Protein AF-A0A7S0AMM3-F1 (afdb_monomer_lite)

Secondary structure (DSSP, 8-state):
----HHHHTSTTS-EE-GGG-EEEEEEEE-TTSTT-EEEEEEEE--EE--GGGGGGGGGGTTTTT--EEEEEEETTEEEEEEE----HHHHHHTT----

Foldseek 3Di:
DPFDPVCCPPPQQKDKDPVPKDKDWDWDADPVHGPRTDIDIDIDIDMDGDPVNQVRCVQVVPPVQDKHWDWDQDPVGIDIDTDHDDDPVRCVVVVPDDD

Organism: NCBI:txid73915

Radius of gyration: 17.04 Å; chains: 1; bounding box: 37×37×37 Å

pLDDT: mean 89.39, std 6.85, range [50.19, 95.81]

Structure (mmCIF, N/CA/C/O backbone):
data_AF-A0A7S0AMM3-F1
#
_entry.id   AF-A0A7S0AMM3-F1
#
loop_
_atom_site.group_PDB
_atom_site.id
_atom_site.type_symbol
_atom_site.label_atom_id
_atom_site.label_alt_id
_atom_site.label_comp_id
_atom_site.label_asym_id
_atom_site.label_entity_id
_atom_site.label_seq_id
_atom_site.pdbx_PDB_ins_code
_atom_site.Cartn_x
_atom_site.Cartn_y
_atom_site.Cartn_z
_atom_site.occupancy
_atom_site.B_iso_or_equiv
_atom_site.auth_seq_id
_atom_site.auth_comp_id
_atom_site.auth_asym_id
_atom_site.auth_atom_id
_atom_site.pdbx_PDB_model_num
ATOM 1 N N . LEU A 1 1 ? 0.649 7.566 7.688 1.00 71.12 1 LEU A N 1
ATOM 2 C CA . LEU A 1 1 ? -0.785 7.171 7.712 1.00 71.12 1 LEU A CA 1
ATOM 3 C C . LEU A 1 1 ? -1.458 7.321 9.082 1.00 71.12 1 LEU A C 1
ATOM 5 O O . LEU A 1 1 ? -2.677 7.375 9.127 1.00 71.12 1 LEU A O 1
ATOM 9 N N . GLY A 1 2 ? -0.713 7.430 10.195 1.00 73.00 2 GLY A N 1
ATOM 10 C CA . GLY A 1 2 ? -1.324 7.669 11.514 1.00 73.00 2 GLY A CA 1
ATOM 11 C C . GLY A 1 2 ? -2.159 6.495 12.038 1.00 73.00 2 GLY A C 1
ATOM 12 O O . GLY A 1 2 ? -3.059 6.713 12.852 1.00 73.00 2 GLY A O 1
ATOM 13 N N . LEU A 1 3 ? -1.867 5.291 11.536 1.00 83.06 3 LEU A N 1
ATOM 14 C CA . LEU A 1 3 ? -2.427 4.025 11.989 1.00 83.06 3 LEU A CA 1
ATOM 15 C C . LEU A 1 3 ? -1.694 3.557 13.247 1.00 83.06 3 LEU A C 1
ATOM 17 O O . LEU A 1 3 ? -0.480 3.725 13.368 1.00 83.06 3 LEU A O 1
ATOM 21 N N . ASP A 1 4 ? -2.438 2.948 14.160 1.00 85.81 4 ASP A N 1
ATOM 22 C CA . ASP A 1 4 ? -1.900 2.371 15.386 1.00 85.81 4 ASP A CA 1
ATOM 23 C C . ASP A 1 4 ? -1.315 0.980 15.093 1.00 85.81 4 ASP A C 1
ATOM 25 O O . ASP A 1 4 ? -2.045 0.007 14.881 1.00 85.81 4 ASP A O 1
ATOM 29 N N . ALA A 1 5 ? 0.017 0.898 15.056 1.00 85.06 5 ALA A N 1
ATOM 30 C CA . ALA A 1 5 ? 0.737 -0.327 14.723 1.00 85.06 5 ALA A CA 1
ATOM 31 C C . ALA A 1 5 ? 0.461 -1.472 15.713 1.00 85.06 5 ALA A C 1
ATOM 33 O O . ALA A 1 5 ? 0.383 -2.626 15.296 1.00 85.06 5 ALA A O 1
ATOM 34 N N . GLU A 1 6 ? 0.269 -1.176 17.001 1.00 88.50 6 GLU A N 1
ATOM 35 C CA . GLU A 1 6 ? -0.010 -2.204 18.008 1.00 88.50 6 GLU A CA 1
ATOM 36 C C . GLU A 1 6 ? -1.405 -2.793 17.811 1.00 88.50 6 GLU A C 1
ATOM 38 O O . GLU A 1 6 ? -1.605 -4.005 17.923 1.00 88.50 6 GLU A O 1
ATOM 43 N N . ARG A 1 7 ? -2.384 -1.948 17.465 1.00 88.06 7 ARG A N 1
ATOM 44 C CA . ARG A 1 7 ? -3.742 -2.409 17.153 1.00 88.06 7 ARG A CA 1
ATOM 45 C C . ARG A 1 7 ? -3.790 -3.222 15.864 1.00 88.06 7 ARG A C 1
ATOM 47 O O . ARG A 1 7 ? -4.507 -4.217 15.834 1.00 88.06 7 ARG A O 1
ATOM 54 N N . LEU A 1 8 ? -2.999 -2.859 14.854 1.00 86.25 8 LEU A N 1
ATOM 55 C CA . LEU A 1 8 ? -2.881 -3.620 13.604 1.00 86.25 8 LEU A CA 1
ATOM 56 C C . LEU A 1 8 ? -2.273 -5.014 13.801 1.00 86.25 8 LEU A C 1
ATOM 58 O O . LEU A 1 8 ? -2.622 -5.940 13.077 1.00 86.25 8 LEU A O 1
ATOM 62 N N . GLN A 1 9 ? -1.381 -5.182 14.779 1.00 87.50 9 GLN A N 1
ATOM 63 C CA . GLN A 1 9 ? -0.770 -6.480 15.084 1.00 87.50 9 GLN A CA 1
ATOM 64 C C . GLN A 1 9 ? -1.704 -7.430 15.845 1.00 87.50 9 GLN A C 1
ATOM 66 O O . GLN A 1 9 ? -1.381 -8.610 16.013 1.00 87.50 9 GLN A O 1
ATOM 71 N N . ARG A 1 10 ? -2.863 -6.954 16.320 1.00 90.00 10 ARG A N 1
ATOM 72 C CA . ARG A 1 10 ? -3.825 -7.813 17.013 1.00 90.00 10 ARG A CA 1
ATOM 73 C C . ARG A 1 10 ? -4.325 -8.894 16.062 1.00 90.00 10 ARG A C 1
ATOM 75 O O . ARG A 1 10 ? -4.698 -8.634 14.920 1.00 90.00 10 ARG A O 1
ATOM 82 N N . LYS A 1 11 ? -4.366 -10.131 16.557 1.00 87.12 11 LYS A N 1
ATOM 83 C CA . LYS A 1 11 ? -4.897 -11.264 15.798 1.00 87.12 11 LYS A CA 1
ATOM 84 C C . LYS A 1 11 ? -6.342 -10.969 15.381 1.00 87.12 11 LYS A C 1
ATOM 86 O O . LYS A 1 11 ? -7.165 -10.667 16.238 1.00 87.12 11 LYS A O 1
ATOM 91 N N . GLY A 1 12 ? -6.622 -11.092 14.086 1.00 87.25 12 GLY A N 1
ATOM 92 C CA . GLY A 1 12 ? -7.936 -10.802 13.510 1.00 87.25 12 GLY A CA 1
ATOM 93 C C . GLY A 1 12 ? -8.135 -9.349 13.077 1.00 87.25 12 GLY A C 1
ATOM 94 O O . GLY A 1 12 ? -9.177 -9.056 12.519 1.00 87.25 12 GLY A O 1
ATOM 95 N N . ALA A 1 13 ? -7.162 -8.447 13.264 1.00 89.38 13 ALA A N 1
ATOM 96 C CA . ALA A 1 13 ? -7.281 -7.078 12.751 1.00 89.38 13 ALA A CA 1
ATOM 97 C C . ALA A 1 13 ? -7.233 -7.009 11.212 1.00 89.38 13 ALA A C 1
ATOM 99 O O . ALA A 1 13 ? -7.813 -6.119 10.595 1.00 89.38 13 ALA A O 1
ATOM 100 N N . LEU A 1 14 ? -6.517 -7.955 10.601 1.00 91.81 14 LEU A N 1
ATOM 101 C CA . LEU A 1 14 ? -6.329 -8.103 9.163 1.00 91.81 14 LEU A CA 1
ATOM 102 C C . LEU A 1 14 ? -6.252 -9.592 8.818 1.00 91.81 14 LEU A C 1
ATOM 104 O O . LEU A 1 14 ? -5.622 -10.368 9.545 1.00 91.81 14 LEU A O 1
ATOM 108 N N . HIS A 1 15 ? -6.831 -9.982 7.686 1.00 92.81 15 HIS A N 1
ATOM 109 C CA . HIS A 1 15 ? -6.710 -11.333 7.145 1.00 92.81 15 HIS A CA 1
ATOM 110 C C . HIS A 1 15 ? -5.929 -11.300 5.839 1.00 92.81 15 HIS A C 1
ATOM 112 O O . HIS A 1 15 ? -6.415 -10.841 4.811 1.00 92.81 15 HIS A O 1
ATOM 118 N N . TYR A 1 16 ? -4.693 -11.789 5.876 1.00 92.94 16 TYR A N 1
ATOM 119 C CA . TYR A 1 16 ? -3.883 -11.922 4.673 1.00 92.94 16 TYR A CA 1
ATOM 120 C C . TYR A 1 16 ? -4.356 -13.107 3.823 1.00 92.94 16 TYR A C 1
ATOM 122 O O . TYR A 1 16 ? -4.392 -14.247 4.295 1.00 92.94 16 TYR A O 1
ATOM 130 N N . ARG A 1 17 ? -4.660 -12.841 2.551 1.00 95.00 17 ARG A N 1
ATOM 131 C CA . ARG A 1 17 ? -5.066 -13.841 1.564 1.00 95.00 17 ARG A CA 1
ATOM 132 C C . ARG A 1 17 ? -3.863 -14.381 0.803 1.00 95.00 17 ARG A C 1
ATOM 134 O O . ARG A 1 17 ? -3.509 -13.903 -0.274 1.00 95.00 17 ARG A O 1
ATOM 141 N N . ALA A 1 18 ? -3.229 -15.398 1.382 1.00 94.12 18 ALA A N 1
ATOM 142 C CA . ALA A 1 18 ? -2.061 -16.051 0.790 1.00 94.12 18 ALA A CA 1
ATOM 143 C C . ALA A 1 18 ? -2.357 -16.720 -0.565 1.00 94.12 18 ALA A C 1
ATOM 145 O O . ALA A 1 18 ? -1.457 -16.865 -1.385 1.00 94.12 18 ALA A O 1
ATOM 146 N N . ASP A 1 19 ? -3.608 -17.111 -0.807 1.00 95.81 19 ASP A N 1
ATOM 147 C CA . ASP A 1 19 ? -4.079 -17.696 -2.065 1.00 95.81 19 ASP A CA 1
ATOM 148 C C . ASP A 1 19 ? -4.112 -16.690 -3.224 1.00 95.81 19 ASP A C 1
ATOM 150 O O . ASP A 1 19 ? -3.971 -17.078 -4.380 1.00 95.81 19 ASP A O 1
ATOM 154 N N . ALA A 1 20 ? -4.267 -15.403 -2.912 1.00 93.31 20 ALA A N 1
ATOM 155 C CA . ALA A 1 20 ? -4.279 -14.309 -3.879 1.00 93.31 20 ALA A CA 1
ATOM 156 C C . ALA A 1 20 ? -2.905 -13.632 -4.035 1.00 93.31 20 ALA A C 1
ATOM 158 O O . ALA A 1 20 ? -2.787 -12.625 -4.734 1.00 93.31 20 ALA A O 1
ATOM 159 N N . TYR A 1 21 ? -1.867 -14.159 -3.381 1.00 95.56 21 TYR A N 1
ATOM 160 C CA . TYR A 1 21 ? -0.516 -13.630 -3.501 1.00 95.56 21 TYR A CA 1
ATOM 161 C C . TYR A 1 21 ? 0.034 -13.835 -4.912 1.00 95.56 21 TYR A C 1
ATOM 163 O O . TYR A 1 21 ? 0.047 -14.951 -5.437 1.00 95.56 21 TYR A O 1
ATOM 171 N N . HIS A 1 22 ? 0.558 -12.760 -5.493 1.00 92.62 22 HIS A N 1
ATOM 172 C CA . HIS A 1 22 ? 1.228 -12.799 -6.783 1.00 92.62 22 HIS A CA 1
ATOM 173 C C . HIS A 1 22 ? 2.554 -12.036 -6.734 1.00 92.62 22 HIS A C 1
ATOM 175 O O . HIS A 1 22 ? 2.712 -11.069 -5.989 1.00 92.62 22 HIS A O 1
ATOM 181 N N . PHE A 1 23 ? 3.528 -12.498 -7.512 1.00 94.06 23 PHE A N 1
ATOM 182 C CA . PHE A 1 23 ? 4.877 -11.952 -7.548 1.00 94.06 23 PHE A CA 1
ATOM 183 C C . PHE A 1 23 ? 5.312 -11.750 -8.992 1.00 94.06 23 PHE A C 1
ATOM 185 O O . PHE A 1 23 ? 5.278 -12.693 -9.784 1.00 94.06 23 PHE A O 1
ATOM 192 N N . GLU A 1 24 ? 5.772 -10.540 -9.290 1.00 93.75 24 GLU A N 1
ATOM 193 C CA . GLU A 1 24 ? 6.255 -10.138 -10.605 1.00 93.75 24 GLU A CA 1
ATOM 194 C C . GLU A 1 24 ? 7.713 -9.682 -10.501 1.00 93.75 24 GLU A C 1
ATOM 196 O O . GLU A 1 24 ? 8.133 -9.062 -9.517 1.00 93.75 24 GLU A O 1
ATOM 201 N N . LEU A 1 25 ? 8.502 -10.021 -11.520 1.00 95.12 25 LEU A N 1
ATOM 202 C CA . LEU A 1 25 ? 9.898 -9.623 -11.623 1.00 95.12 25 LEU A CA 1
ATOM 203 C C . LEU A 1 25 ? 10.140 -9.025 -13.001 1.00 95.12 25 LEU A C 1
ATOM 205 O O . LEU A 1 25 ? 9.969 -9.702 -14.014 1.00 95.12 25 LEU A O 1
ATOM 209 N N . GLU A 1 26 ? 10.563 -7.770 -13.023 1.00 93.31 26 GLU A N 1
ATOM 210 C CA . GLU A 1 26 ? 10.755 -7.003 -14.247 1.00 93.31 26 GLU A CA 1
ATOM 211 C C . GLU A 1 26 ? 12.182 -6.469 -14.308 1.00 93.31 26 GLU A C 1
ATOM 213 O O . GLU A 1 26 ? 12.721 -5.956 -13.324 1.00 93.31 26 GLU A O 1
ATOM 218 N N . GLN A 1 27 ? 12.811 -6.595 -15.474 1.00 93.69 27 GLN A N 1
ATOM 219 C CA . GLN A 1 27 ? 14.112 -5.994 -15.735 1.00 93.69 27 GLN A CA 1
ATOM 220 C C . GLN A 1 27 ? 13.919 -4.783 -16.643 1.00 93.69 27 GLN A C 1
ATOM 222 O O . GLN A 1 27 ? 13.626 -4.937 -17.827 1.00 93.69 27 GLN A O 1
ATOM 227 N N . ILE A 1 28 ? 14.085 -3.589 -16.080 1.00 92.44 28 ILE A N 1
ATOM 228 C CA . ILE A 1 28 ? 13.923 -2.309 -16.777 1.00 92.44 28 ILE A CA 1
ATOM 229 C C . ILE A 1 28 ? 15.029 -1.340 -16.354 1.00 92.44 28 ILE A C 1
ATOM 231 O O . ILE A 1 28 ? 15.645 -1.505 -15.297 1.00 92.44 28 ILE A O 1
ATOM 235 N N . ASP A 1 29 ? 15.287 -0.320 -17.167 1.00 93.19 29 ASP A N 1
ATOM 236 C CA . ASP A 1 29 ? 16.206 0.752 -16.786 1.00 93.19 29 ASP A CA 1
ATOM 237 C C . ASP A 1 29 ? 15.614 1.586 -15.650 1.00 93.19 29 ASP A C 1
ATOM 239 O O . ASP A 1 29 ? 14.422 1.898 -15.641 1.00 93.19 29 ASP A O 1
ATOM 243 N N . SER A 1 30 ? 16.459 1.969 -14.693 1.00 90.25 30 SER A N 1
ATOM 244 C CA . SER A 1 30 ? 16.038 2.813 -13.580 1.00 90.25 30 SER A CA 1
ATOM 245 C C . SER A 1 30 ? 15.545 4.175 -14.091 1.00 90.25 30 SER A C 1
ATOM 247 O O . SER A 1 30 ? 16.329 4.908 -14.700 1.00 90.25 30 SER A O 1
ATOM 249 N N . PRO A 1 31 ? 14.301 4.593 -13.784 1.00 85.94 31 PRO A N 1
ATOM 250 C CA . PRO A 1 31 ? 13.809 5.920 -14.157 1.00 85.94 31 PRO A CA 1
ATOM 251 C C . PRO A 1 31 ? 14.627 7.056 -13.528 1.00 85.94 31 PRO A C 1
ATOM 253 O O . PRO A 1 31 ? 14.784 8.118 -14.125 1.00 85.94 31 PRO A O 1
ATOM 256 N N . SER A 1 32 ? 15.177 6.822 -12.333 1.00 88.62 32 SER A N 1
ATOM 257 C CA . SER A 1 32 ? 16.014 7.790 -11.614 1.00 88.62 32 SER A CA 1
ATOM 258 C C . SER A 1 32 ? 17.465 7.812 -12.104 1.00 88.62 32 SER A C 1
ATOM 260 O O . SER A 1 32 ? 18.171 8.789 -11.864 1.00 88.62 32 SER A O 1
ATOM 262 N N . TYR A 1 33 ? 17.916 6.753 -12.788 1.00 91.44 33 TYR A N 1
ATOM 263 C CA . TYR A 1 33 ? 19.284 6.604 -13.292 1.00 91.44 33 TYR A CA 1
ATOM 264 C C . TYR A 1 33 ? 19.268 6.016 -14.715 1.00 91.44 33 TYR A C 1
ATOM 266 O O . TYR A 1 33 ? 19.418 4.802 -14.883 1.00 91.44 33 TYR A O 1
ATOM 274 N N . PRO A 1 34 ? 19.094 6.863 -15.749 1.00 90.31 34 PRO A N 1
ATOM 275 C CA . PRO A 1 34 ? 18.993 6.411 -17.134 1.00 90.31 34 PRO A CA 1
ATOM 276 C C . PRO A 1 34 ? 20.177 5.531 -17.565 1.00 90.31 34 PRO A C 1
ATOM 278 O O . PRO A 1 34 ? 21.336 5.896 -17.359 1.00 90.31 34 PRO A O 1
ATOM 281 N N . GLY A 1 35 ? 19.883 4.381 -18.179 1.00 90.81 35 GLY A N 1
ATOM 282 C CA . GLY A 1 35 ? 20.875 3.404 -18.647 1.00 90.81 35 GLY A CA 1
ATOM 283 C C . GLY A 1 35 ? 21.384 2.425 -17.582 1.00 90.81 35 GLY A C 1
ATOM 284 O O . GLY A 1 35 ? 22.204 1.560 -17.895 1.00 90.81 35 GLY A O 1
ATOM 285 N N . LEU A 1 36 ? 20.919 2.532 -16.330 1.00 93.62 36 LEU A N 1
ATOM 286 C CA . LEU A 1 36 ? 21.201 1.545 -15.292 1.00 93.62 36 LEU A CA 1
ATOM 287 C C . LEU A 1 36 ? 20.127 0.451 -15.287 1.00 93.62 36 LEU A C 1
ATOM 289 O O . LEU A 1 36 ? 19.047 0.631 -14.713 1.00 93.62 36 LEU A O 1
ATOM 293 N N . ALA A 1 37 ? 20.457 -0.706 -15.861 1.00 93.81 37 ALA A N 1
ATOM 294 C CA . ALA A 1 37 ? 19.601 -1.886 -15.813 1.00 93.81 37 ALA A CA 1
ATOM 295 C C . ALA A 1 37 ? 19.319 -2.288 -14.357 1.00 93.81 37 ALA A C 1
ATOM 297 O O . ALA A 1 37 ? 20.236 -2.532 -13.570 1.00 93.81 37 ALA A O 1
ATOM 298 N N . SER A 1 38 ? 18.039 -2.355 -14.007 1.00 94.75 38 SER A N 1
ATOM 299 C CA . SER A 1 38 ? 17.555 -2.621 -12.656 1.00 94.75 38 SER A CA 1
ATOM 300 C C . SER A 1 38 ? 16.565 -3.782 -12.660 1.00 94.75 38 SER A C 1
ATOM 302 O O . SER A 1 38 ? 15.912 -4.063 -13.663 1.00 94.75 38 SER A O 1
ATOM 304 N N . MET A 1 39 ? 16.470 -4.478 -11.528 1.00 94.50 39 MET A N 1
ATOM 305 C CA . MET A 1 39 ? 15.530 -5.578 -11.329 1.00 94.50 39 MET A CA 1
ATOM 306 C C . MET A 1 39 ? 14.486 -5.157 -10.301 1.00 94.50 39 MET A C 1
ATOM 308 O O . MET A 1 39 ? 14.792 -5.042 -9.113 1.00 94.50 39 MET A O 1
ATOM 312 N N . TYR A 1 40 ? 13.264 -4.938 -10.765 1.00 92.00 40 TYR A N 1
ATOM 313 C CA . TYR A 1 40 ? 12.119 -4.584 -9.942 1.00 92.00 40 TYR A CA 1
ATOM 314 C C . TYR A 1 40 ? 11.398 -5.856 -9.510 1.00 92.00 40 TYR A C 1
ATOM 316 O O . TYR A 1 40 ? 11.204 -6.783 -10.296 1.00 92.00 40 TYR A O 1
ATOM 324 N N . ARG A 1 41 ? 11.066 -5.918 -8.222 1.00 94.00 41 ARG A N 1
ATOM 325 C CA . ARG A 1 41 ? 10.378 -7.043 -7.591 1.00 94.00 41 ARG A CA 1
ATOM 326 C C . ARG A 1 41 ? 9.081 -6.521 -7.007 1.00 94.00 41 ARG A C 1
ATOM 328 O O . ARG A 1 41 ? 9.117 -5.799 -6.011 1.00 94.00 41 ARG A O 1
ATOM 335 N N . THR A 1 42 ? 7.966 -6.896 -7.611 1.00 91.38 42 THR A N 1
ATOM 336 C CA . THR A 1 42 ? 6.646 -6.411 -7.215 1.00 91.38 42 THR A CA 1
ATOM 337 C C . THR A 1 42 ? 5.890 -7.532 -6.514 1.00 91.38 42 THR A C 1
ATOM 339 O O . THR A 1 42 ? 5.715 -8.625 -7.051 1.00 91.38 42 THR A O 1
ATOM 342 N N . HIS A 1 43 ? 5.462 -7.268 -5.279 1.00 92.88 43 HIS A N 1
ATOM 343 C CA . HIS A 1 43 ? 4.673 -8.189 -4.468 1.00 92.88 43 HIS A CA 1
ATOM 344 C C . HIS A 1 43 ? 3.227 -7.701 -4.424 1.00 92.88 43 HIS A C 1
ATOM 346 O O . HIS A 1 43 ? 2.929 -6.670 -3.822 1.00 92.88 43 HIS A O 1
ATOM 352 N N . HIS A 1 44 ? 2.322 -8.460 -5.027 1.00 91.12 44 HIS A N 1
ATOM 353 C CA . HIS A 1 44 ? 0.891 -8.220 -4.939 1.00 91.12 44 HIS A CA 1
ATOM 354 C C . HIS A 1 44 ? 0.327 -9.019 -3.769 1.00 91.12 44 HIS A C 1
ATOM 356 O O . HIS A 1 44 ? 0.338 -10.252 -3.767 1.00 91.12 44 HIS A O 1
ATOM 362 N N . VAL A 1 45 ? -0.154 -8.299 -2.758 1.00 93.31 45 VAL A N 1
ATOM 363 C CA . VAL A 1 45 ? -0.770 -8.864 -1.557 1.00 93.31 45 VAL A CA 1
ATOM 364 C C . VAL A 1 45 ? -2.230 -8.445 -1.488 1.00 93.31 45 VAL A C 1
ATOM 366 O O . VAL A 1 45 ? -2.571 -7.304 -1.791 1.00 93.31 45 VAL A O 1
ATOM 369 N N . MET A 1 46 ? -3.089 -9.369 -1.068 1.00 93.56 46 MET A N 1
ATOM 370 C CA . MET A 1 46 ? -4.490 -9.090 -0.783 1.00 93.56 46 MET A CA 1
ATOM 371 C C . MET A 1 46 ? -4.735 -9.281 0.708 1.00 93.56 46 MET A C 1
ATOM 373 O O . MET A 1 46 ? -4.263 -10.248 1.314 1.00 93.56 46 MET A O 1
ATOM 377 N N . VAL A 1 47 ? -5.441 -8.327 1.303 1.00 92.06 47 VAL A N 1
ATOM 378 C CA . VAL A 1 47 ? -5.746 -8.321 2.728 1.00 92.06 47 VAL A CA 1
ATOM 379 C C . VAL A 1 47 ? -7.206 -7.943 2.900 1.00 92.06 47 VAL A C 1
ATOM 381 O O . VAL A 1 47 ? -7.638 -6.924 2.367 1.00 92.06 47 VAL A O 1
ATOM 384 N N . ASP A 1 48 ? -7.939 -8.742 3.664 1.00 92.88 48 ASP A N 1
ATO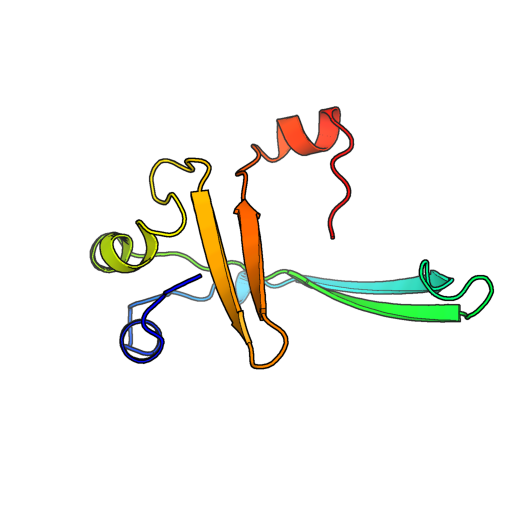M 385 C CA . ASP A 1 48 ? -9.308 -8.433 4.051 1.00 92.88 48 ASP A CA 1
ATOM 386 C C . ASP A 1 48 ? -9.305 -7.722 5.409 1.00 92.88 48 ASP A C 1
ATOM 388 O O . ASP A 1 48 ? -8.589 -8.118 6.339 1.00 92.88 48 ASP A O 1
ATOM 392 N N . ILE A 1 49 ? -10.121 -6.676 5.525 1.00 93.00 49 ILE A N 1
ATOM 393 C CA . ILE A 1 49 ? -10.310 -5.906 6.757 1.00 93.00 49 ILE A CA 1
ATOM 394 C C . ILE A 1 49 ? -11.666 -6.303 7.342 1.00 93.00 49 ILE A C 1
ATOM 396 O O . ILE A 1 49 ? -12.685 -6.019 6.715 1.00 93.00 49 ILE A O 1
ATOM 400 N N . PRO A 1 50 ? -11.709 -6.957 8.514 1.00 92.69 50 PRO A N 1
ATOM 401 C CA . PRO A 1 50 ? -12.970 -7.264 9.182 1.00 92.69 50 PRO A CA 1
ATOM 402 C C . PRO A 1 50 ? -13.707 -6.003 9.619 1.00 92.69 50 PRO A C 1
ATOM 404 O O . PRO A 1 50 ? -13.075 -4.992 9.940 1.00 92.69 50 PRO A O 1
ATOM 407 N N . ASP A 1 51 ? -15.032 -6.090 9.707 1.00 91.56 51 ASP A N 1
ATOM 408 C CA . ASP A 1 51 ? -15.890 -4.961 10.074 1.00 91.56 51 ASP A CA 1
ATOM 409 C C . ASP A 1 51 ? -15.500 -4.360 11.432 1.00 91.56 51 ASP A C 1
ATOM 411 O O . ASP A 1 51 ? -15.433 -3.139 11.581 1.00 91.56 51 ASP A O 1
ATOM 415 N N . GLU A 1 52 ? -15.139 -5.199 12.410 1.00 90.69 52 GLU A N 1
ATOM 416 C CA . GLU A 1 52 ? -14.680 -4.762 13.733 1.00 90.69 52 GLU A CA 1
ATOM 417 C C . GLU A 1 52 ? -13.371 -3.958 13.705 1.00 90.69 52 GLU A C 1
ATOM 419 O O . GLU A 1 52 ? -13.032 -3.279 14.675 1.00 90.69 52 GLU A O 1
ATOM 424 N N . SER A 1 53 ? -12.625 -4.038 12.604 1.00 90.94 53 SER A N 1
ATOM 425 C CA . SER A 1 53 ? -11.330 -3.382 12.429 1.00 90.94 53 SER A CA 1
ATOM 426 C C . SER A 1 53 ? -11.398 -2.163 11.515 1.00 90.94 53 SER A C 1
ATOM 428 O O . SER A 1 53 ? -10.417 -1.424 11.441 1.00 90.94 53 SER A O 1
ATOM 430 N N . LEU A 1 54 ? -12.541 -1.887 10.873 1.00 90.56 54 LEU A N 1
ATOM 431 C CA . LEU A 1 54 ? -12.719 -0.736 9.976 1.00 90.56 54 LEU A CA 1
ATOM 432 C C . LEU A 1 54 ? -12.426 0.602 10.659 1.00 90.56 54 LEU A C 1
ATOM 434 O O . LEU A 1 54 ? 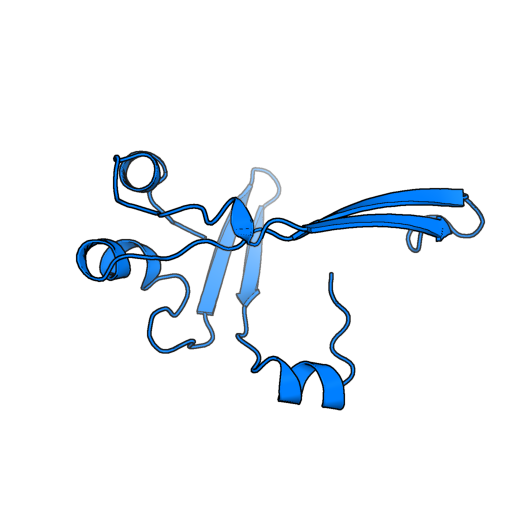-11.858 1.502 10.042 1.00 90.56 54 LEU A O 1
ATOM 438 N N . GLU A 1 55 ? -12.741 0.725 11.951 1.00 90.62 55 GLU A N 1
ATOM 439 C CA . GLU A 1 55 ? -12.462 1.940 12.725 1.00 90.62 55 GLU A CA 1
ATOM 440 C C . GLU A 1 55 ? -10.971 2.314 12.756 1.00 90.62 55 GLU A C 1
ATOM 442 O O . GLU A 1 55 ? -10.632 3.494 12.852 1.00 90.62 55 GLU A O 1
ATOM 447 N N . LEU A 1 56 ? -10.069 1.335 12.606 1.00 89.75 56 LEU A N 1
ATOM 448 C CA . LEU A 1 56 ? -8.626 1.577 12.533 1.00 89.75 56 LEU A CA 1
ATOM 449 C C . LEU A 1 56 ? -8.238 2.341 11.266 1.00 89.75 56 LEU A C 1
ATOM 451 O O . LEU A 1 56 ? -7.252 3.075 11.278 1.00 89.75 56 LEU A O 1
ATOM 455 N N . PHE A 1 57 ? -9.011 2.186 10.190 1.00 90.44 57 PHE A N 1
ATOM 456 C CA . PHE A 1 57 ? -8.676 2.657 8.849 1.00 90.44 57 PHE A CA 1
ATOM 457 C C . PHE A 1 57 ? -9.465 3.891 8.406 1.00 90.44 57 PHE A C 1
ATOM 459 O O . PHE A 1 57 ? -9.238 4.387 7.303 1.00 90.44 57 PHE A O 1
ATOM 466 N N . GLN A 1 58 ? -10.313 4.457 9.271 1.00 89.38 58 GLN A N 1
ATOM 467 C CA . GLN A 1 58 ? -11.076 5.680 8.973 1.00 89.38 58 GLN A CA 1
ATOM 468 C C . GLN A 1 58 ? -10.179 6.843 8.530 1.00 89.38 58 GLN A C 1
ATOM 470 O O . GLN A 1 58 ? -10.521 7.617 7.640 1.00 89.38 58 GLN A O 1
ATOM 475 N N . ARG A 1 59 ? -8.969 6.939 9.096 1.00 89.69 59 ARG A N 1
ATOM 476 C CA . ARG A 1 59 ? -7.975 7.962 8.723 1.00 89.69 59 ARG A CA 1
ATOM 477 C C . ARG A 1 59 ? -7.357 7.759 7.340 1.00 89.69 59 ARG A C 1
ATOM 479 O O . ARG A 1 59 ? -6.679 8.655 6.851 1.00 89.69 59 ARG A O 1
ATOM 486 N N . CYS A 1 60 ? -7.568 6.597 6.737 1.00 90.81 60 CYS A N 1
ATOM 487 C CA . CYS A 1 60 ? -7.133 6.257 5.388 1.00 90.81 60 CYS A CA 1
ATOM 488 C C . CYS A 1 60 ? -8.298 6.292 4.389 1.00 90.81 60 CYS A C 1
ATOM 490 O O . CYS A 1 60 ? -8.173 5.774 3.284 1.00 90.81 60 CYS A O 1
ATOM 492 N N . GLY A 1 61 ? -9.433 6.885 4.772 1.00 90.44 61 GLY A N 1
ATOM 493 C CA . GLY A 1 61 ? -10.587 7.035 3.894 1.00 90.44 61 GLY A CA 1
ATOM 494 C C . GLY A 1 61 ? -11.405 5.763 3.700 1.00 90.44 61 GLY A C 1
ATOM 495 O O . GLY A 1 61 ? -12.242 5.742 2.810 1.00 90.44 61 GLY A O 1
ATOM 496 N N . LEU A 1 62 ? -11.182 4.713 4.493 1.00 91.12 62 LEU A N 1
ATOM 497 C CA . LEU A 1 62 ? -12.005 3.502 4.480 1.00 91.12 62 LEU A CA 1
ATOM 498 C C . LEU A 1 62 ? -13.141 3.597 5.518 1.00 91.12 62 LEU A C 1
ATOM 500 O O . LEU A 1 62 ? -12.918 4.186 6.579 1.00 91.12 62 LEU A O 1
ATOM 504 N N . PRO A 1 63 ? -14.309 2.968 5.275 1.00 91.88 63 PRO A N 1
ATOM 505 C CA . PRO A 1 63 ? -14.650 2.116 4.124 1.00 91.88 63 PRO A CA 1
ATOM 506 C C . PRO A 1 63 ? -15.131 2.860 2.866 1.00 91.88 63 PRO A C 1
ATOM 508 O O . PRO 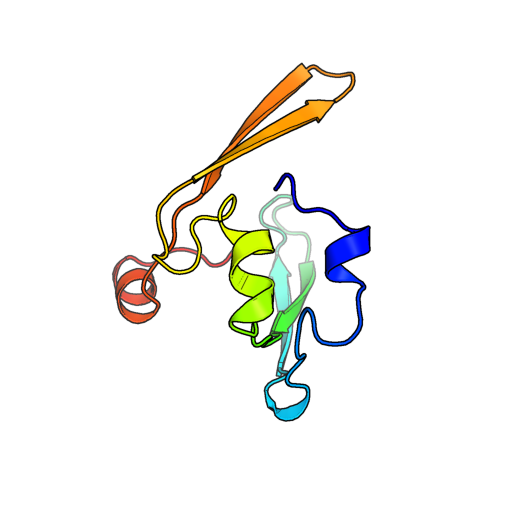A 1 63 ? -15.287 2.234 1.824 1.00 91.88 63 PRO A O 1
ATOM 511 N N . GLU A 1 64 ? -15.372 4.169 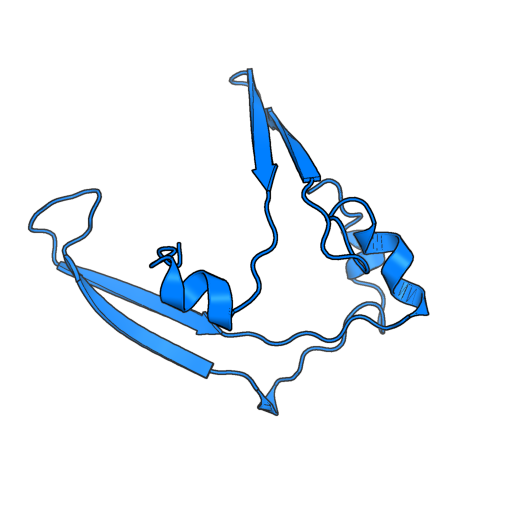2.926 1.00 91.88 64 GLU A N 1
ATOM 512 C CA . GLU A 1 64 ? -15.997 4.922 1.827 1.00 91.88 64 GLU A CA 1
ATOM 513 C C . GLU A 1 64 ? -15.066 5.183 0.628 1.00 91.88 64 GLU A C 1
ATOM 515 O O . GLU A 1 64 ? -15.503 5.723 -0.388 1.00 91.88 64 GLU A O 1
ATOM 520 N N . CYS A 1 65 ? -13.792 4.801 0.735 1.00 92.06 65 CYS A N 1
ATOM 521 C CA . CYS A 1 65 ? -12.728 5.088 -0.228 1.00 92.06 65 CYS A CA 1
ATOM 522 C C . CYS A 1 65 ? -12.601 6.592 -0.531 1.00 92.06 65 CYS A C 1
ATOM 524 O O . CYS A 1 65 ? -12.433 7.007 -1.677 1.00 92.06 65 CYS A O 1
ATOM 526 N N . CYS A 1 66 ? -12.682 7.423 0.508 1.00 92.44 66 CYS A N 1
ATOM 527 C CA . CYS A 1 66 ? -12.559 8.873 0.398 1.00 92.44 66 CYS A CA 1
ATOM 528 C C . CYS A 1 66 ? -11.093 9.320 0.333 1.00 92.44 66 CYS A C 1
ATOM 530 O O . CYS A 1 66 ? -10.236 8.793 1.045 1.00 92.44 66 CYS A O 1
ATOM 532 N N . ASP A 1 67 ? -10.811 10.340 -0.480 1.00 94.62 67 ASP A N 1
ATOM 533 C CA . ASP A 1 67 ? -9.508 11.013 -0.498 1.00 94.62 67 ASP A CA 1
ATOM 534 C C . ASP A 1 67 ? -9.139 11.489 0.918 1.00 94.62 67 ASP A C 1
ATOM 536 O O . ASP A 1 67 ? -9.980 11.984 1.674 1.00 94.62 67 ASP A O 1
ATOM 540 N N . PHE A 1 68 ? -7.867 11.354 1.284 1.00 93.94 68 PHE A N 1
ATOM 541 C CA . PHE A 1 68 ? -7.374 11.743 2.602 1.00 93.94 68 PHE A CA 1
ATOM 542 C C . PHE A 1 68 ? -5.964 12.325 2.510 1.00 93.94 68 PHE A C 1
ATOM 544 O O . PHE A 1 68 ? -5.305 12.285 1.472 1.00 93.94 68 PHE A O 1
ATOM 551 N N . LEU A 1 69 ? -5.486 12.892 3.614 1.00 93.38 69 LEU A N 1
ATOM 552 C CA . LEU A 1 69 ? -4.135 13.429 3.719 1.00 93.38 69 LEU A CA 1
ATOM 553 C C . LEU A 1 69 ? -3.396 12.775 4.876 1.00 93.38 69 LEU A C 1
ATOM 555 O O . LEU A 1 69 ? -3.989 12.423 5.896 1.00 93.38 69 LEU A O 1
ATOM 559 N N . SER A 1 70 ? -2.084 12.637 4.733 1.00 92.06 70 SER A N 1
ATOM 560 C CA . SER A 1 70 ? -1.224 12.236 5.838 1.00 92.06 70 SER A CA 1
ATOM 561 C C . SER A 1 70 ? -0.076 13.212 5.987 1.00 92.06 70 SER A C 1
ATOM 563 O O . SER A 1 70 ? 0.563 13.570 5.002 1.00 92.06 70 SER A O 1
ATOM 565 N N . VAL A 1 71 ? 0.208 13.592 7.225 1.00 91.31 71 VAL A N 1
ATOM 566 C CA . VAL A 1 71 ? 1.328 14.466 7.557 1.00 91.31 71 VAL A CA 1
ATOM 567 C C . VAL A 1 71 ? 2.452 13.616 8.132 1.00 91.31 71 VAL A C 1
ATOM 569 O O . VAL A 1 71 ? 2.225 12.801 9.027 1.00 91.31 71 VAL A O 1
ATOM 572 N N . GLU A 1 72 ? 3.649 13.794 7.593 1.00 90.62 72 GLU A N 1
ATOM 573 C CA . GLU A 1 72 ? 4.874 13.153 8.047 1.00 90.62 72 GLU A CA 1
ATOM 574 C C . GLU A 1 72 ? 5.849 14.233 8.514 1.00 90.62 72 GLU A C 1
ATOM 576 O O . GLU A 1 72 ? 6.259 15.096 7.736 1.00 90.62 72 GLU A O 1
ATOM 581 N N . THR A 1 73 ? 6.197 14.201 9.799 1.00 91.25 73 THR A N 1
ATOM 582 C CA . THR A 1 73 ? 7.130 15.153 10.408 1.00 91.25 73 THR A CA 1
ATOM 583 C C . THR A 1 73 ? 8.458 14.457 10.659 1.00 91.25 73 THR A C 1
ATOM 585 O O . THR A 1 73 ? 8.511 13.464 11.383 1.00 91.25 73 THR A O 1
ATOM 588 N N . THR A 1 74 ? 9.528 14.995 10.083 1.00 90.19 74 THR A N 1
ATOM 589 C CA . THR A 1 74 ? 10.911 14.537 10.271 1.00 90.19 74 THR A CA 1
ATOM 590 C C . THR A 1 74 ? 11.773 15.684 10.804 1.00 90.19 74 THR A C 1
ATOM 592 O O . THR A 1 74 ? 11.318 16.826 10.880 1.00 90.19 74 THR A O 1
ATOM 595 N N . GLU A 1 75 ? 13.037 15.414 11.138 1.00 93.00 75 GLU A N 1
ATOM 596 C CA . GLU A 1 75 ? 13.996 16.452 11.559 1.00 93.00 75 GLU A CA 1
ATOM 597 C C . GLU A 1 75 ? 14.217 17.541 10.491 1.00 93.00 75 GLU A C 1
ATOM 599 O O . GLU A 1 75 ? 14.567 18.672 10.817 1.00 93.00 75 GLU A O 1
ATOM 604 N N . LEU A 1 76 ? 13.980 17.213 9.217 1.00 92.38 76 LEU A N 1
ATOM 605 C CA . LEU A 1 76 ? 14.167 18.104 8.068 1.00 92.38 76 LEU A CA 1
ATOM 606 C C . LEU A 1 76 ? 12.924 18.951 7.750 1.00 92.38 76 LEU A C 1
ATOM 608 O O . LEU A 1 76 ? 12.988 19.832 6.893 1.00 92.38 76 LEU A O 1
ATOM 612 N N . GLY A 1 77 ? 11.800 18.695 8.424 1.00 93.50 77 GLY A N 1
ATOM 613 C CA . GLY A 1 77 ? 10.550 19.425 8.244 1.00 93.50 77 GLY A CA 1
ATOM 614 C C . GLY A 1 77 ? 9.318 18.528 8.145 1.00 93.50 77 GLY A C 1
ATOM 615 O O . GLY A 1 77 ? 9.366 17.314 8.360 1.00 93.50 77 GLY A O 1
ATOM 616 N N . THR A 1 78 ? 8.196 19.162 7.809 1.00 94.94 78 THR A N 1
ATOM 617 C CA 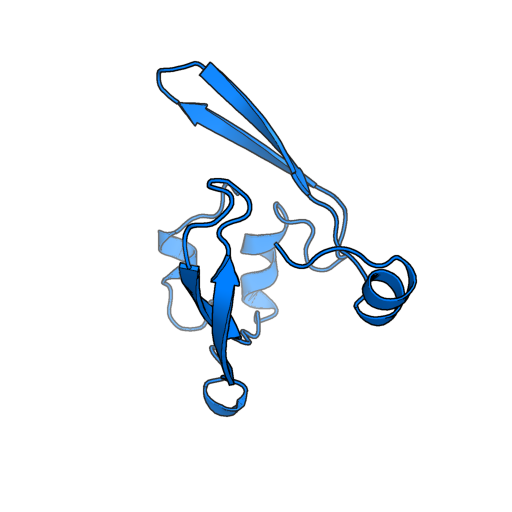. THR A 1 78 ? 6.877 18.531 7.716 1.00 94.94 78 THR A CA 1
ATOM 618 C C . THR A 1 78 ? 6.456 18.393 6.257 1.00 94.94 78 THR A C 1
ATOM 620 O O . THR A 1 78 ? 6.311 19.395 5.558 1.00 94.94 78 THR A O 1
ATOM 623 N N . THR A 1 79 ? 6.207 17.162 5.814 1.00 94.06 79 THR A N 1
ATOM 624 C CA . THR A 1 79 ? 5.688 16.851 4.476 1.00 94.06 79 THR A CA 1
ATOM 625 C C . THR A 1 79 ? 4.219 16.456 4.572 1.00 94.06 79 THR A C 1
ATOM 627 O O . THR A 1 79 ? 3.830 15.669 5.434 1.00 94.06 79 THR A O 1
ATOM 630 N N . THR A 1 80 ? 3.389 17.011 3.689 1.00 94.00 80 THR A N 1
ATOM 631 C CA . THR A 1 80 ? 1.979 16.620 3.560 1.00 94.00 80 THR A CA 1
ATOM 632 C C . THR A 1 80 ? 1.810 15.793 2.297 1.00 94.00 80 THR A C 1
ATOM 634 O O . THR A 1 80 ? 2.127 16.255 1.204 1.00 94.00 80 THR A O 1
ATOM 637 N N . HIS A 1 81 ? 1.292 14.581 2.460 1.00 92.19 81 HIS A N 1
ATOM 638 C CA . HIS A 1 81 ? 0.977 13.660 1.375 1.00 92.19 81 HIS A CA 1
ATOM 639 C C . HIS A 1 81 ? -0.531 13.659 1.128 1.00 92.19 81 HIS A C 1
ATOM 641 O O . HIS A 1 81 ? -1.312 13.605 2.083 1.00 92.19 81 HIS A O 1
ATOM 647 N N . TYR A 1 82 ? -0.927 13.695 -0.141 1.00 92.38 82 TYR A N 1
ATOM 648 C CA . TYR A 1 82 ? -2.322 13.673 -0.578 1.00 92.38 82 TYR A CA 1
ATOM 649 C C . TYR A 1 82 ? -2.618 12.324 -1.222 1.00 92.38 82 TYR A C 1
ATOM 651 O O . TYR A 1 82 ? -1.943 11.927 -2.171 1.00 92.38 82 TYR A O 1
ATOM 659 N N . TRP A 1 83 ? -3.625 11.632 -0.707 1.00 92.31 83 TRP A N 1
ATOM 660 C CA . TRP A 1 83 ? -3.988 10.285 -1.117 1.00 92.31 83 TRP A CA 1
ATOM 661 C C . TRP A 1 83 ? -5.354 10.297 -1.782 1.00 92.31 83 TRP A C 1
ATOM 663 O O . TRP A 1 83 ? -6.294 10.921 -1.286 1.00 92.31 83 TRP A O 1
ATOM 673 N N . ARG A 1 84 ? -5.455 9.573 -2.894 1.00 91.00 84 ARG A N 1
ATOM 674 C CA . ARG A 1 84 ? -6.696 9.377 -3.631 1.00 91.00 84 ARG A CA 1
ATOM 675 C C . ARG A 1 84 ? -6.913 7.901 -3.890 1.00 91.00 84 ARG A C 1
ATOM 677 O O . ARG A 1 84 ? -5.996 7.208 -4.330 1.00 91.00 84 ARG A O 1
ATOM 684 N N . TRP A 1 85 ? -8.140 7.457 -3.670 1.00 89.31 85 TRP A N 1
ATOM 685 C CA . TRP A 1 85 ? -8.575 6.134 -4.086 1.00 89.31 85 TRP A CA 1
ATOM 686 C C . TRP A 1 85 ? -9.030 6.177 -5.542 1.00 89.31 85 TRP A C 1
ATOM 688 O O . TRP A 1 85 ? -9.733 7.094 -5.967 1.00 89.31 85 TRP A O 1
ATOM 698 N N . TYR A 1 86 ? -8.626 5.174 -6.315 1.00 86.12 86 TYR A N 1
ATOM 699 C CA . TYR A 1 86 ? -9.077 4.996 -7.689 1.00 86.12 86 TYR A CA 1
ATOM 700 C C . TYR A 1 86 ? -9.831 3.682 -7.815 1.00 86.12 86 TYR A C 1
ATOM 702 O O . TYR A 1 86 ? -9.372 2.641 -7.345 1.00 86.12 86 TYR A O 1
ATOM 710 N N . ASP A 1 87 ? -10.959 3.730 -8.520 1.00 87.06 87 ASP A N 1
ATOM 711 C CA . ASP A 1 87 ? -11.532 2.525 -9.102 1.00 87.06 87 ASP A CA 1
ATOM 712 C C . ASP A 1 87 ? -10.536 1.939 -10.112 1.00 87.06 87 ASP A C 1
ATOM 714 O O . ASP A 1 87 ? -9.965 2.669 -10.925 1.00 87.06 87 ASP A O 1
ATOM 718 N N . THR A 1 88 ? -10.319 0.626 -10.067 1.00 82.44 88 THR A N 1
ATOM 719 C CA . THR A 1 88 ? -9.291 -0.031 -10.884 1.00 82.44 88 THR A CA 1
ATOM 720 C C . THR A 1 88 ? -9.562 0.118 -12.381 1.00 82.44 88 THR A C 1
ATOM 722 O O . THR A 1 88 ? -8.628 0.350 -13.150 1.00 82.44 88 THR A O 1
ATOM 725 N N . ALA A 1 89 ? -10.826 0.024 -12.809 1.00 84.69 89 ALA A N 1
ATOM 726 C CA . ALA A 1 89 ? -11.187 0.171 -14.215 1.00 84.69 89 ALA A CA 1
ATOM 727 C C . ALA A 1 89 ? -10.978 1.616 -14.684 1.00 84.69 89 ALA A C 1
ATOM 729 O O . ALA A 1 89 ? -10.443 1.842 -15.771 1.00 84.69 89 ALA A O 1
ATOM 730 N N . LYS A 1 90 ? -11.325 2.593 -13.841 1.00 85.75 90 LYS A N 1
ATOM 731 C CA . LYS A 1 90 ? -11.072 4.011 -14.112 1.00 85.75 90 LYS A CA 1
ATOM 732 C C . LYS A 1 90 ? -9.575 4.337 -14.160 1.00 85.75 90 LYS A C 1
ATOM 734 O O . LYS A 1 90 ? -9.136 5.008 -15.089 1.00 85.75 90 LYS A O 1
ATOM 739 N N . ALA A 1 91 ? -8.780 3.821 -13.223 1.00 85.44 91 ALA A N 1
ATOM 740 C CA . ALA A 1 91 ? -7.329 4.028 -13.200 1.00 85.44 91 ALA A CA 1
ATOM 741 C C . ALA A 1 91 ? -6.648 3.494 -14.472 1.00 85.44 91 ALA A C 1
ATOM 743 O O . ALA A 1 91 ? -5.754 4.147 -15.010 1.00 85.44 91 ALA A O 1
ATOM 744 N N . LEU A 1 92 ? -7.102 2.343 -14.984 1.00 82.19 92 LEU A N 1
ATOM 745 C CA . LEU A 1 92 ? -6.628 1.786 -16.255 1.00 82.19 92 LEU A CA 1
ATOM 746 C C . LEU A 1 92 ? -6.947 2.706 -17.442 1.00 82.19 92 LEU A C 1
ATOM 748 O O . LEU A 1 92 ? -6.086 2.922 -18.291 1.00 82.19 92 LEU A O 1
ATOM 752 N N . GLN A 1 93 ? -8.156 3.272 -17.500 1.00 85.75 93 GLN A N 1
ATOM 753 C CA . GLN A 1 93 ? -8.548 4.206 -18.566 1.00 85.75 93 GLN A CA 1
ATOM 754 C C . GLN A 1 93 ? -7.747 5.512 -18.521 1.00 85.75 93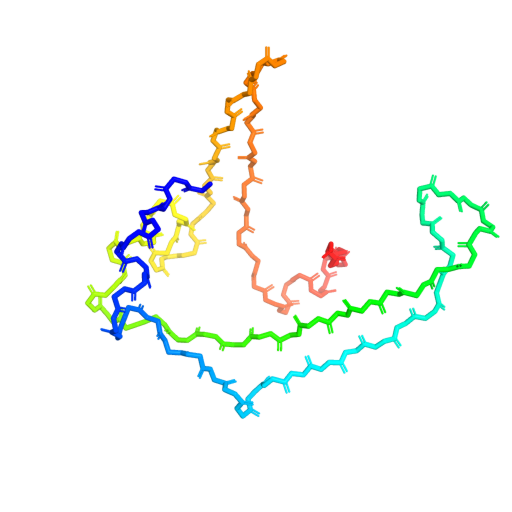 GLN A C 1
ATOM 756 O O . GLN A 1 93 ? -7.369 6.048 -19.562 1.00 85.75 93 GLN A O 1
ATOM 761 N N . GLU A 1 94 ? -7.472 6.015 -17.318 1.00 85.81 94 GLU A N 1
ATOM 762 C CA . GLU A 1 94 ? -6.733 7.260 -17.097 1.00 85.81 94 GLU A CA 1
ATOM 763 C C . GLU A 1 94 ? -5.206 7.081 -17.183 1.00 85.81 94 GLU A C 1
ATOM 765 O O . GLU A 1 94 ? -4.471 8.054 -17.032 1.00 85.81 94 GLU A O 1
ATOM 770 N N . ASN A 1 95 ? -4.719 5.865 -17.472 1.00 79.50 95 ASN A N 1
ATOM 771 C CA . ASN A 1 95 ? -3.294 5.511 -17.482 1.00 79.50 95 ASN A CA 1
ATOM 772 C C . ASN A 1 95 ? -2.575 5.942 -16.193 1.00 79.50 95 ASN A C 1
ATOM 774 O O . ASN A 1 95 ? -1.445 6.434 -16.231 1.00 79.50 95 ASN A O 1
ATOM 778 N N . VAL A 1 96 ? -3.234 5.765 -15.043 1.00 78.81 96 VAL A N 1
ATOM 779 C CA . VAL A 1 96 ? -2.605 6.007 -13.744 1.00 78.81 96 VAL A CA 1
ATOM 780 C C . VAL A 1 96 ? -1.436 5.037 -13.610 1.00 78.81 96 VAL A C 1
ATOM 782 O O . VAL A 1 96 ? -1.619 3.818 -13.576 1.00 78.81 96 VAL A O 1
ATOM 785 N N . VAL A 1 97 ? -0.224 5.587 -13.572 1.00 68.25 97 VAL A N 1
ATOM 786 C CA . VAL A 1 97 ? 0.999 4.800 -13.429 1.00 68.25 97 VAL A CA 1
ATOM 787 C C . VAL A 1 97 ? 0.985 4.169 -12.040 1.00 68.25 97 VAL A C 1
ATOM 789 O O . VAL A 1 97 ? 0.845 4.868 -11.036 1.00 68.25 97 VAL A O 1
ATOM 792 N N . LYS A 1 98 ? 1.093 2.839 -11.988 1.00 62.41 98 LYS A N 1
ATOM 793 C CA . LYS A 1 98 ? 1.338 2.125 -10.733 1.00 62.41 98 LYS A CA 1
ATOM 794 C C . LYS A 1 98 ? 2.722 2.557 -10.242 1.00 62.41 98 LYS A C 1
ATOM 796 O O . LYS A 1 98 ? 3.685 2.425 -10.993 1.00 62.41 98 LYS A O 1
ATOM 801 N N . PHE A 1 99 ? 2.784 3.137 -9.048 1.00 50.19 99 PHE A N 1
ATOM 802 C CA . PHE A 1 99 ? 4.042 3.517 -8.405 1.00 50.19 99 PHE A CA 1
ATOM 803 C C . PHE A 1 99 ? 4.717 2.301 -7.776 1.00 50.19 99 PHE A C 1
ATOM 805 O O . PHE A 1 99 ? 3.975 1.447 -7.234 1.00 50.19 99 PHE A O 1
#

Sequence (99 aa):
LGLDAERLQRKGALHYRADAYHFELEQIDSPSYPGLASMYRTHHVMVDIPDESLELFQRCGLPECCDFLSVETTELGTTTHYWRWYDTAKALQENVVKF